Protein AF-X1TUD0-F1 (afdb_monomer_lite)

Sequence (156 aa):
AVAASGDYLMDESNSPAEFPDFPCGAVVPARHTIEILGLLGVPIHNTLNAYSTFVKLIKDREILFDEDRIGIPFRAAFRAVGSEEYRTEFSLIGSGVECYTTMSNAVKSDPLMFDPPLRFVSGEELLVNVTFAIVAPKTIAADTIDLAAIMHVKVE

Foldseek 3Di:
DDFAFDKDWQQDAPDPPVDDSPQNVDFAAAQKKKWQFFKADFWKAAAPFKTWFAKFKAWPNDTPPDPPRPHFGHTADHHNDDGMARHDPDGPAAHCDDDPDPPPRHDPDHTGGDVVTDMHHHGTYIIIIIGMHGRDGDDDDPVSGDMDTDMDMDGD

Secondary structure (DSSP, 8-state):
-B-SSEEEE-----S-TTS--TTSS-PPPTTEEEEEEEEEE--EEETTTEEEEEEEEEETTEETT-TTS--EEEEEPP-SS-SEEE-EEEESS-------SS---S-----EEEEEEEEEETT---EEEEEEEESSS--B-GGG--EEEEEEEEE-

Organism: NCBI:txid412755

Radius of gyration: 15.86 Å; chains: 1; bounding box: 41×36×44 Å

Structure (mmCIF, N/CA/C/O backbone):
data_AF-X1TUD0-F1
#
_entry.id   AF-X1TUD0-F1
#
loop_
_atom_site.group_PDB
_atom_site.id
_atom_site.type_symbol
_atom_site.label_atom_id
_atom_site.label_alt_id
_atom_site.label_comp_id
_atom_site.label_asym_id
_atom_site.label_entity_id
_atom_site.label_seq_id
_atom_site.pdbx_PDB_ins_code
_atom_site.Cartn_x
_atom_site.Cartn_y
_atom_site.Cartn_z
_atom_site.occupancy
_atom_site.B_iso_or_equiv
_atom_site.auth_seq_id
_atom_site.auth_comp_id
_atom_site.auth_asym_id
_atom_site.auth_atom_id
_atom_site.pdbx_PDB_model_num
ATOM 1 N N . ALA A 1 1 ? -5.802 -5.769 -13.297 1.00 84.56 1 ALA A N 1
ATOM 2 C CA . ALA A 1 1 ? -4.492 -5.945 -13.959 1.00 84.56 1 ALA A CA 1
ATOM 3 C C . ALA A 1 1 ? -3.943 -4.565 -14.285 1.00 84.56 1 ALA A C 1
ATOM 5 O O . ALA A 1 1 ? -4.708 -3.712 -14.725 1.00 84.56 1 ALA A O 1
ATOM 6 N N . VAL A 1 2 ? -2.655 -4.337 -14.057 1.00 89.81 2 VAL A N 1
ATOM 7 C CA . VAL A 1 2 ? -1.986 -3.047 -14.262 1.00 89.81 2 VAL A CA 1
ATOM 8 C C . VAL A 1 2 ? -1.400 -3.022 -15.664 1.00 89.81 2 VAL A C 1
ATOM 10 O O . VAL A 1 2 ? -0.468 -3.769 -15.944 1.00 89.81 2 VAL A O 1
ATOM 13 N N . ALA A 1 3 ? -1.937 -2.185 -16.550 1.00 92.50 3 ALA A N 1
ATOM 14 C CA . ALA A 1 3 ? -1.499 -2.090 -17.951 1.00 92.50 3 ALA A CA 1
ATOM 15 C C . ALA A 1 3 ? -1.052 -0.676 -18.368 1.00 92.50 3 ALA A C 1
ATOM 17 O O . ALA A 1 3 ? -0.573 -0.480 -19.483 1.00 92.50 3 ALA A O 1
ATOM 18 N N . ALA A 1 4 ? -1.197 0.306 -17.478 1.00 94.94 4 ALA A N 1
ATOM 19 C CA . ALA A 1 4 ? -0.760 1.685 -17.671 1.00 94.94 4 ALA A CA 1
ATOM 20 C C . ALA A 1 4 ? -0.172 2.246 -16.370 1.00 94.94 4 ALA A C 1
ATOM 22 O O . ALA A 1 4 ? -0.483 1.754 -15.285 1.00 94.94 4 ALA A O 1
ATOM 23 N N . SER A 1 5 ? 0.679 3.267 -16.469 1.00 96.19 5 SER A N 1
ATOM 24 C CA . SER A 1 5 ? 1.165 3.984 -15.285 1.00 96.19 5 SER A CA 1
ATOM 25 C C . SER A 1 5 ? 0.000 4.642 -14.551 1.00 96.19 5 SER A C 1
ATOM 27 O O . SER A 1 5 ? -0.918 5.151 -15.195 1.00 96.19 5 SER A O 1
ATOM 29 N N . GLY A 1 6 ? 0.060 4.680 -13.225 1.00 95.56 6 GLY A N 1
ATOM 30 C CA . GLY A 1 6 ? -0.964 5.322 -12.410 1.00 95.56 6 GLY A CA 1
ATOM 31 C C . GLY A 1 6 ? -1.146 4.669 -11.050 1.00 95.56 6 GLY A C 1
ATOM 32 O O . GLY A 1 6 ? -0.395 3.768 -10.675 1.00 95.56 6 GLY A O 1
ATOM 33 N N . ASP A 1 7 ? -2.158 5.151 -10.341 1.00 95.25 7 ASP A N 1
ATOM 34 C CA . ASP A 1 7 ? -2.559 4.658 -9.029 1.00 95.25 7 ASP A CA 1
ATOM 35 C C . ASP A 1 7 ? -3.625 3.576 -9.200 1.00 95.25 7 ASP A C 1
ATOM 37 O O . ASP A 1 7 ? -4.593 3.764 -9.940 1.00 95.25 7 ASP A O 1
ATOM 41 N N . TYR A 1 8 ? -3.438 2.450 -8.521 1.00 95.19 8 TYR A N 1
ATOM 42 C CA . TYR A 1 8 ? -4.372 1.332 -8.526 1.00 95.19 8 TYR A CA 1
ATOM 43 C C . TYR A 1 8 ? -4.842 1.081 -7.103 1.00 95.19 8 TYR A C 1
ATOM 45 O O . TYR A 1 8 ? -4.022 0.866 -6.209 1.00 95.19 8 TYR A O 1
ATOM 53 N N . LEU A 1 9 ? -6.157 1.143 -6.909 1.00 95.06 9 LEU A N 1
ATOM 54 C CA . LEU A 1 9 ? -6.795 0.926 -5.620 1.00 95.06 9 LEU A CA 1
ATOM 55 C C . LEU A 1 9 ? -6.671 -0.545 -5.214 1.00 95.06 9 LEU A C 1
ATOM 57 O O . LEU A 1 9 ? -6.889 -1.436 -6.030 1.00 95.06 9 LEU A O 1
ATOM 61 N N . MET A 1 10 ? -6.339 -0.771 -3.948 1.00 94.06 10 MET A N 1
ATOM 62 C CA . MET A 1 10 ? -6.445 -2.066 -3.291 1.00 94.06 10 MET A CA 1
ATOM 63 C C . MET A 1 10 ? -7.873 -2.178 -2.750 1.00 94.06 10 MET A C 1
ATOM 65 O O . MET A 1 10 ? -8.159 -1.667 -1.671 1.00 94.06 10 MET A O 1
ATOM 69 N N . ASP A 1 11 ? -8.788 -2.748 -3.531 1.00 93.94 11 ASP A N 1
ATOM 70 C CA . ASP A 1 11 ? -10.224 -2.845 -3.221 1.00 93.94 11 ASP A CA 1
ATOM 71 C C . ASP A 1 11 ? -10.718 -4.278 -2.989 1.00 93.94 11 ASP A C 1
ATOM 73 O O . ASP A 1 11 ? -11.896 -4.491 -2.711 1.00 93.94 11 ASP A O 1
ATOM 77 N N . GLU A 1 12 ? -9.818 -5.257 -3.046 1.00 92.81 12 GLU A N 1
ATOM 78 C CA . GLU A 1 12 ? -10.111 -6.657 -2.758 1.00 92.81 12 GLU A CA 1
ATOM 79 C C . GLU A 1 12 ? -9.429 -7.087 -1.453 1.00 92.81 12 GLU A C 1
ATOM 81 O O . GLU A 1 12 ? -8.234 -6.863 -1.236 1.00 92.81 12 GLU A O 1
ATOM 86 N N . SER A 1 13 ? -10.212 -7.679 -0.552 1.00 93.25 13 SER A N 1
ATOM 87 C CA . SER A 1 13 ? -9.736 -8.225 0.718 1.00 93.25 13 SER A CA 1
ATOM 88 C C . SER A 1 13 ? -9.477 -9.721 0.571 1.00 93.25 13 SER A C 1
ATOM 90 O O . SER A 1 13 ? -10.375 -10.488 0.231 1.00 93.25 13 SER A O 1
ATOM 92 N N . ASN A 1 14 ? -8.254 -10.143 0.896 1.00 92.25 14 ASN A N 1
ATOM 93 C CA . ASN A 1 14 ? -7.890 -11.557 1.044 1.00 92.25 14 ASN A CA 1
ATOM 94 C C . ASN A 1 14 ? -8.093 -12.065 2.483 1.00 92.25 14 ASN A C 1
ATOM 96 O O . ASN A 1 14 ? -7.677 -13.177 2.821 1.00 92.25 14 ASN A O 1
ATOM 100 N N . SER A 1 15 ? -8.680 -11.245 3.359 1.00 90.88 15 SER A N 1
ATOM 101 C CA . SER A 1 15 ? -8.900 -11.619 4.752 1.00 90.88 15 SER A CA 1
ATOM 102 C C . SER A 1 15 ? -10.019 -12.660 4.867 1.00 90.88 15 SER A C 1
ATOM 104 O O . SER A 1 15 ? -10.967 -12.644 4.081 1.00 90.88 15 SER A O 1
ATOM 106 N N . PRO A 1 16 ? -9.960 -13.565 5.861 1.00 92.25 16 PRO A N 1
ATOM 107 C CA . PRO A 1 16 ? -11.105 -14.399 6.208 1.00 92.25 16 PRO A CA 1
ATOM 108 C C . PRO A 1 16 ? -12.341 -13.552 6.536 1.00 92.25 16 PRO A C 1
ATOM 110 O O . PRO A 1 16 ? -12.211 -12.446 7.060 1.00 92.25 16 PRO A O 1
ATOM 113 N N . ALA A 1 17 ? -13.534 -14.099 6.291 1.00 89.94 17 ALA A N 1
ATOM 114 C CA . ALA A 1 17 ? -14.804 -13.384 6.446 1.00 89.94 17 ALA A CA 1
ATOM 115 C C . ALA A 1 17 ? -15.094 -12.915 7.887 1.00 89.94 17 ALA A C 1
ATOM 117 O O . ALA A 1 17 ? -15.992 -12.105 8.108 1.00 89.94 17 ALA A O 1
ATOM 118 N N . GLU A 1 18 ? -14.370 -13.437 8.881 1.00 88.00 18 GLU A N 1
ATOM 119 C CA . GLU A 1 18 ? -14.453 -12.986 10.269 1.00 88.00 18 GLU A CA 1
ATOM 120 C C . GLU A 1 18 ? -13.779 -11.624 10.513 1.00 88.00 18 GLU A C 1
ATOM 122 O O . GLU A 1 18 ? -14.025 -11.004 11.549 1.00 88.00 18 GLU A O 1
ATOM 127 N N . PHE A 1 19 ? -12.935 -11.154 9.590 1.00 90.31 19 PHE A N 1
ATOM 128 C CA . PHE A 1 19 ? -12.272 -9.854 9.666 1.00 90.31 19 PHE A CA 1
ATOM 129 C C . PHE A 1 19 ? -12.982 -8.826 8.778 1.00 90.31 19 PHE A C 1
ATOM 131 O O . PHE A 1 19 ? -13.550 -9.186 7.749 1.00 90.31 19 PHE A O 1
ATOM 138 N N . PRO A 1 20 ? -12.969 -7.536 9.154 1.00 92.25 20 PRO A N 1
ATOM 139 C CA . PRO A 1 20 ? -13.521 -6.497 8.299 1.00 92.25 20 PRO A CA 1
ATOM 140 C C . PRO A 1 20 ? -12.696 -6.360 7.015 1.00 92.25 20 PRO A C 1
ATOM 142 O O . PRO A 1 20 ? -11.469 -6.378 7.069 1.00 92.25 20 PRO A O 1
ATOM 145 N N . ASP A 1 21 ? -13.368 -6.112 5.890 1.00 94.31 21 ASP A N 1
ATOM 146 C CA . ASP A 1 21 ? -12.704 -5.848 4.603 1.00 94.31 21 ASP A CA 1
ATOM 147 C C . ASP A 1 21 ? -11.970 -4.501 4.564 1.00 94.31 21 ASP A C 1
ATOM 149 O O . ASP A 1 21 ? -11.206 -4.240 3.644 1.00 94.31 21 ASP A O 1
ATOM 153 N N . PHE A 1 22 ? -12.170 -3.627 5.555 1.00 95.50 22 PHE A N 1
ATOM 154 C CA . PHE A 1 22 ? -11.420 -2.377 5.683 1.00 95.50 22 PHE A CA 1
ATOM 155 C C . PHE A 1 22 ? -9.899 -2.650 5.754 1.00 95.50 22 PHE A C 1
ATOM 157 O O . PHE A 1 22 ? -9.491 -3.506 6.541 1.00 95.50 22 PHE A O 1
ATOM 164 N N . PRO A 1 23 ? -9.036 -1.903 5.029 1.00 94.75 23 PRO A N 1
ATOM 165 C CA . PRO A 1 23 ? -9.326 -0.730 4.191 1.00 94.75 23 PRO A CA 1
ATOM 166 C C . PRO A 1 23 ? -9.519 -1.041 2.687 1.00 94.75 23 PRO A C 1
ATOM 168 O O . PRO A 1 23 ? -9.397 -0.143 1.857 1.00 94.75 23 PRO A O 1
ATOM 171 N N . CYS A 1 24 ? -9.788 -2.290 2.301 1.00 92.50 24 CYS A N 1
ATOM 172 C CA . CYS A 1 24 ? -9.905 -2.713 0.904 1.00 92.50 24 CYS A CA 1
ATOM 173 C C . CYS A 1 24 ? -11.238 -2.277 0.273 1.00 92.50 24 CYS A C 1
ATOM 175 O O . CYS A 1 24 ? -12.163 -3.070 0.130 1.00 92.50 24 CYS A O 1
ATOM 177 N N . GLY A 1 25 ? -11.371 -0.989 -0.061 1.00 81.06 25 GLY A N 1
ATOM 178 C CA . GLY A 1 25 ? -12.575 -0.435 -0.706 1.00 81.06 25 GLY A CA 1
ATOM 179 C C . GLY A 1 25 ? -13.828 -0.411 0.182 1.00 81.06 25 GLY A C 1
ATOM 180 O O . GLY A 1 25 ? -14.924 -0.116 -0.295 1.00 81.06 25 GLY A O 1
ATOM 181 N N . ALA A 1 26 ? -13.672 -0.713 1.473 1.00 92.12 26 ALA A N 1
ATOM 182 C CA . ALA A 1 26 ? -14.733 -0.739 2.469 1.00 92.12 26 ALA A CA 1
ATOM 183 C C . ALA A 1 26 ? -14.511 0.326 3.551 1.00 92.12 26 ALA A C 1
ATOM 185 O O . ALA A 1 26 ? -13.382 0.702 3.869 1.00 92.12 26 ALA A O 1
ATOM 186 N N . VAL A 1 27 ? -15.608 0.769 4.163 1.00 96.50 27 VAL A N 1
ATOM 187 C CA . VAL A 1 27 ? -15.587 1.647 5.342 1.00 96.50 27 VAL A CA 1
ATOM 188 C C . VAL A 1 27 ? -15.468 0.832 6.629 1.00 96.50 27 VAL A C 1
ATOM 190 O O . VAL A 1 27 ? -15.809 -0.352 6.663 1.00 96.50 27 VAL A O 1
ATOM 193 N N . VAL A 1 28 ? -15.048 1.471 7.722 1.00 96.75 28 VAL A N 1
ATOM 194 C CA . VAL A 1 28 ? -15.072 0.843 9.050 1.00 96.75 28 VAL A CA 1
ATOM 195 C C . VAL A 1 28 ? -16.513 0.435 9.403 1.00 96.75 28 VAL A C 1
ATOM 197 O O . VAL A 1 28 ? -17.402 1.297 9.394 1.00 96.75 28 VAL A O 1
ATOM 200 N N . PRO A 1 29 ? -16.776 -0.841 9.753 1.00 95.50 29 PRO A N 1
ATOM 201 C CA . PRO A 1 29 ? -18.126 -1.296 10.071 1.00 95.50 29 PRO A CA 1
ATOM 202 C C . PRO A 1 29 ? -18.735 -0.584 11.285 1.00 95.50 29 PRO A C 1
ATOM 204 O O . PRO A 1 29 ? -18.040 -0.030 12.140 1.00 95.50 29 PRO A O 1
ATOM 207 N N . ALA A 1 30 ? -20.063 -0.637 11.400 1.00 95.62 30 ALA A N 1
ATOM 208 C CA . ALA A 1 30 ? -20.763 -0.088 12.558 1.00 95.62 30 ALA A CA 1
ATOM 209 C C . ALA A 1 30 ? -20.281 -0.739 13.864 1.00 95.62 30 ALA A C 1
ATOM 211 O O . ALA A 1 30 ? -20.051 -1.948 13.906 1.00 95.62 30 ALA A O 1
ATOM 212 N N . ARG A 1 31 ? -20.174 0.058 14.935 1.00 94.75 31 ARG A N 1
ATOM 213 C CA . ARG A 1 31 ? -19.698 -0.376 16.263 1.00 94.75 31 ARG A CA 1
ATOM 214 C C . ARG A 1 31 ? -18.259 -0.909 16.271 1.00 94.75 31 ARG A C 1
ATOM 216 O O . ARG A 1 31 ? -17.873 -1.620 17.192 1.00 94.75 31 ARG A O 1
ATOM 223 N N . HIS A 1 32 ? -17.474 -0.580 15.247 1.00 96.06 32 HIS A N 1
ATOM 224 C CA . HIS A 1 32 ? -16.052 -0.890 15.208 1.00 96.06 32 HIS A CA 1
ATOM 225 C C . HIS A 1 32 ? -15.222 0.387 15.331 1.00 96.06 32 HIS A C 1
ATOM 227 O O . HIS A 1 32 ? -15.560 1.429 14.762 1.00 96.06 32 HIS A O 1
ATOM 233 N N . THR A 1 33 ? -14.110 0.262 16.051 1.00 97.31 33 THR A N 1
ATOM 234 C CA . THR A 1 33 ? -12.952 1.152 15.956 1.00 97.31 33 THR A CA 1
ATOM 235 C C . THR A 1 33 ? -11.787 0.314 15.442 1.00 97.31 33 THR A C 1
ATOM 237 O O . THR A 1 33 ? -11.495 -0.742 16.008 1.00 97.31 33 THR A O 1
ATOM 240 N N . ILE A 1 34 ? -11.116 0.777 14.389 1.00 97.44 34 ILE A N 1
ATOM 241 C CA . ILE A 1 34 ? -9.957 0.095 13.804 1.00 97.44 34 ILE A CA 1
ATOM 242 C C . ILE A 1 34 ? -8.737 1.001 13.935 1.00 97.44 34 ILE A C 1
ATOM 244 O O . ILE A 1 34 ? -8.765 2.170 13.558 1.00 97.44 34 ILE A O 1
ATOM 248 N N . GLU A 1 35 ? -7.659 0.458 14.486 1.00 97.88 35 GLU A N 1
ATOM 249 C CA . GLU A 1 35 ? -6.344 1.090 14.526 1.00 97.88 35 GLU A CA 1
ATOM 250 C C . GLU A 1 35 ? -5.442 0.370 13.519 1.00 97.88 35 GLU A C 1
ATOM 252 O O . GLU A 1 35 ? -5.154 -0.816 13.688 1.00 97.88 35 GLU A O 1
ATOM 257 N N . ILE A 1 36 ? -4.989 1.068 12.475 1.00 97.12 36 ILE A N 1
ATOM 258 C CA . ILE A 1 36 ? -3.919 0.565 11.609 1.00 97.12 36 ILE A CA 1
ATOM 259 C C . ILE A 1 36 ? -2.596 0.862 12.307 1.00 97.12 36 ILE A C 1
ATOM 261 O O . ILE A 1 36 ? -2.182 2.016 12.445 1.00 97.12 36 ILE A O 1
ATOM 265 N N . LEU A 1 37 ? -1.949 -0.207 12.756 1.00 97.56 37 LEU A N 1
ATOM 266 C CA . LEU A 1 37 ? -0.666 -0.184 13.446 1.00 97.56 37 LEU A CA 1
ATOM 267 C C . LEU A 1 37 ? 0.497 -0.048 12.465 1.00 97.56 37 LEU A C 1
ATOM 269 O O . LEU A 1 37 ? 1.534 0.495 12.821 1.00 97.56 37 LEU A O 1
ATOM 273 N N . GLY A 1 38 ? 0.344 -0.551 11.242 1.00 95.69 38 GLY A N 1
ATOM 274 C CA . GLY A 1 38 ? 1.404 -0.516 10.249 1.00 95.69 38 GLY A CA 1
ATOM 275 C C . GLY A 1 38 ? 1.021 -1.148 8.922 1.00 95.69 38 GLY A C 1
ATOM 276 O O . GLY A 1 38 ? -0.080 -1.677 8.766 1.00 95.69 38 GLY A O 1
ATOM 277 N N . LEU A 1 39 ? 1.950 -1.098 7.974 1.00 95.44 39 LEU A N 1
ATOM 278 C CA . LEU A 1 39 ? 1.833 -1.702 6.651 1.00 95.44 39 LEU A CA 1
ATOM 279 C C . LEU A 1 39 ? 2.953 -2.709 6.417 1.00 95.44 39 LEU A C 1
ATOM 281 O O . LEU A 1 39 ? 4.090 -2.498 6.844 1.00 95.44 39 LEU A O 1
ATOM 285 N N . LEU A 1 40 ? 2.634 -3.759 5.668 1.00 92.88 40 LEU A N 1
ATOM 286 C CA . LEU A 1 40 ? 3.585 -4.756 5.194 1.00 92.88 40 LEU A CA 1
ATOM 287 C C . LEU A 1 40 ? 3.354 -5.060 3.715 1.00 92.88 40 LEU A C 1
ATOM 289 O O . LEU A 1 40 ? 2.219 -5.077 3.240 1.00 92.88 40 LEU A O 1
ATOM 293 N N . GLY A 1 41 ? 4.431 -5.324 2.984 1.00 91.31 41 GLY A N 1
ATOM 294 C CA . GLY A 1 41 ? 4.342 -5.672 1.571 1.00 91.31 41 GLY A CA 1
ATOM 295 C C . GLY A 1 41 ? 5.699 -5.771 0.894 1.00 91.31 41 GLY A C 1
ATOM 296 O O . GLY A 1 41 ? 6.728 -5.394 1.459 1.00 91.31 41 GLY A O 1
ATOM 297 N N . VAL A 1 42 ? 5.693 -6.277 -0.339 1.00 90.38 42 VAL A N 1
ATOM 298 C CA . VAL A 1 42 ? 6.879 -6.302 -1.199 1.00 90.38 42 VAL A CA 1
ATOM 299 C C . VAL A 1 42 ? 6.544 -5.665 -2.547 1.00 90.38 42 VAL A C 1
ATOM 301 O O . VAL A 1 42 ? 5.602 -6.101 -3.203 1.00 90.38 42 VAL A O 1
ATOM 304 N N . PRO A 1 43 ? 7.316 -4.662 -2.989 1.00 91.75 43 PRO A N 1
ATOM 305 C CA . PRO A 1 43 ? 7.258 -4.144 -4.345 1.00 91.75 43 PRO A CA 1
ATOM 306 C C . PRO A 1 43 ? 7.346 -5.240 -5.408 1.00 91.75 43 PRO A C 1
ATOM 308 O O . PRO A 1 43 ? 8.144 -6.175 -5.295 1.00 91.75 43 PRO A O 1
ATOM 311 N N . ILE A 1 44 ? 6.573 -5.083 -6.478 1.00 91.56 44 ILE A N 1
ATOM 312 C CA . ILE A 1 44 ? 6.496 -6.037 -7.586 1.00 91.56 44 ILE A CA 1
ATOM 313 C C . ILE A 1 44 ? 6.869 -5.371 -8.906 1.00 91.56 44 ILE A C 1
ATOM 315 O O . ILE A 1 44 ? 6.571 -4.197 -9.151 1.00 91.56 44 ILE A O 1
ATOM 319 N N . HIS A 1 45 ? 7.516 -6.136 -9.778 1.00 92.06 45 HIS A N 1
ATOM 320 C CA . HIS A 1 45 ? 7.791 -5.729 -11.147 1.00 92.06 45 HIS A CA 1
ATOM 321 C C . HIS A 1 45 ? 7.486 -6.847 -12.141 1.00 92.06 45 HIS A C 1
ATOM 323 O O . HIS A 1 45 ? 7.510 -8.023 -11.798 1.00 92.06 45 HIS A O 1
ATOM 329 N N . ASN A 1 46 ? 7.275 -6.473 -13.400 1.00 91.94 46 ASN A N 1
ATOM 330 C CA . ASN A 1 46 ? 7.326 -7.353 -14.559 1.00 91.94 46 ASN A CA 1
ATOM 331 C C . ASN A 1 46 ? 8.370 -6.787 -15.528 1.00 91.94 46 ASN A C 1
ATOM 333 O O . ASN A 1 46 ? 8.114 -5.844 -16.286 1.00 91.94 46 ASN A O 1
ATOM 337 N N . THR A 1 47 ? 9.571 -7.371 -15.507 1.00 88.62 47 THR A N 1
ATOM 338 C CA . THR A 1 47 ? 10.754 -6.915 -16.267 1.00 88.62 47 THR A CA 1
ATOM 339 C C . THR A 1 47 ? 11.176 -5.466 -15.941 1.00 88.62 47 THR A C 1
ATOM 341 O O . THR A 1 47 ? 10.950 -5.000 -14.827 1.00 88.62 47 THR A O 1
ATOM 344 N N . LEU A 1 48 ? 11.830 -4.759 -16.875 1.00 87.38 48 LEU A N 1
ATOM 345 C CA . LEU A 1 48 ? 12.159 -3.323 -16.788 1.00 87.38 48 LEU A CA 1
ATOM 346 C C . LEU A 1 48 ? 10.961 -2.413 -17.111 1.00 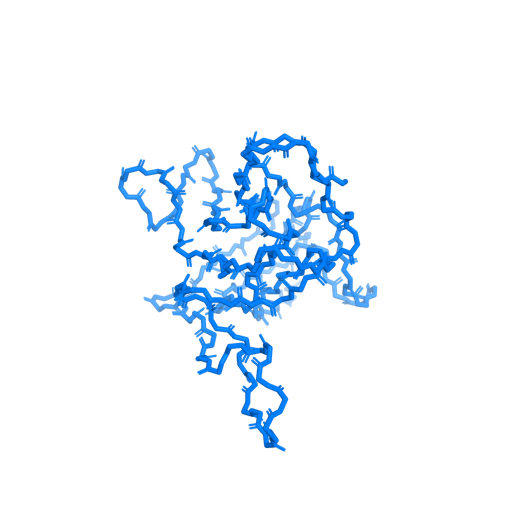87.38 48 LEU A C 1
ATOM 348 O O . LEU A 1 48 ? 11.060 -1.194 -17.004 1.00 87.38 48 LEU A O 1
ATOM 352 N N . ASN A 1 49 ? 9.855 -2.997 -17.569 1.00 91.19 49 ASN A N 1
ATOM 353 C CA . ASN A 1 49 ? 8.810 -2.259 -18.267 1.00 91.19 49 ASN A CA 1
ATOM 354 C C . ASN A 1 49 ? 7.588 -1.953 -17.408 1.00 91.19 49 ASN A C 1
ATOM 356 O O . ASN A 1 49 ? 6.819 -1.089 -17.806 1.00 91.19 49 ASN A O 1
ATOM 360 N N . ALA A 1 50 ? 7.389 -2.646 -16.286 1.00 93.12 50 ALA A N 1
ATOM 361 C CA . ALA A 1 50 ? 6.267 -2.422 -15.383 1.00 93.12 50 ALA A CA 1
ATOM 362 C C . ALA A 1 50 ? 6.697 -2.664 -13.937 1.00 93.12 50 ALA A C 1
ATOM 364 O O . ALA A 1 50 ? 7.276 -3.711 -13.656 1.00 93.12 50 ALA A O 1
ATOM 365 N N . TYR A 1 51 ? 6.452 -1.718 -13.034 1.00 93.56 51 TYR A N 1
ATOM 366 C CA . TYR A 1 51 ? 6.928 -1.821 -11.652 1.00 93.56 51 TYR A CA 1
ATOM 367 C C . TYR A 1 51 ? 6.191 -0.891 -10.692 1.00 93.56 51 TYR A C 1
ATOM 369 O O . TYR A 1 51 ? 5.773 0.201 -11.086 1.00 93.56 51 TYR A O 1
ATOM 377 N N . SER A 1 52 ? 6.063 -1.310 -9.432 1.00 94.69 52 SER A N 1
ATOM 378 C CA . SER A 1 52 ? 5.535 -0.463 -8.361 1.00 94.69 52 SER A CA 1
ATOM 379 C C . SER A 1 52 ? 6.543 0.616 -7.955 1.00 94.69 52 SER A C 1
ATOM 381 O O . SER A 1 52 ? 7.760 0.438 -8.088 1.00 94.69 52 SER A O 1
ATOM 383 N N . THR A 1 53 ? 6.041 1.746 -7.460 1.00 95.44 53 THR A N 1
ATOM 384 C CA . THR A 1 53 ? 6.857 2.903 -7.062 1.00 95.44 53 THR A CA 1
ATOM 385 C C . THR A 1 53 ? 6.513 3.433 -5.673 1.00 95.44 53 THR A C 1
ATOM 387 O O . THR A 1 53 ? 7.429 3.638 -4.876 1.00 95.44 53 THR A O 1
ATOM 390 N N . PHE A 1 54 ? 5.228 3.623 -5.364 1.00 96.31 54 PHE A N 1
ATOM 391 C CA . PHE A 1 54 ? 4.757 4.218 -4.107 1.00 96.31 54 PHE A CA 1
ATOM 392 C C . PHE A 1 54 ? 3.470 3.558 -3.611 1.00 96.31 54 PHE A C 1
ATOM 394 O O . PHE A 1 54 ? 2.678 3.063 -4.412 1.00 96.31 54 PHE A O 1
ATOM 401 N N . VAL A 1 55 ? 3.236 3.609 -2.301 1.00 96.56 55 VAL A N 1
ATOM 402 C CA . VAL A 1 55 ? 1.931 3.350 -1.678 1.00 96.56 55 VAL A CA 1
ATOM 403 C C . VAL A 1 55 ? 1.330 4.677 -1.228 1.00 96.56 55 VAL A C 1
ATOM 405 O O . VAL A 1 55 ? 1.954 5.424 -0.479 1.00 96.56 55 VAL A O 1
ATOM 408 N N . LYS A 1 56 ? 0.105 4.972 -1.654 1.00 96.19 56 LYS A N 1
ATOM 409 C CA . LYS A 1 56 ? -0.639 6.169 -1.254 1.00 96.19 56 LYS A CA 1
ATOM 410 C C . LYS A 1 56 ? -1.763 5.782 -0.310 1.00 96.19 56 LYS A C 1
ATOM 412 O O . LYS A 1 56 ? -2.620 4.974 -0.660 1.00 96.19 56 LYS A O 1
ATOM 417 N N . LEU A 1 57 ? -1.765 6.405 0.861 1.00 96.44 57 LEU A N 1
ATOM 418 C CA . LEU A 1 57 ? -2.849 6.323 1.831 1.00 96.44 57 LEU A CA 1
ATOM 419 C C . LEU A 1 57 ? -3.664 7.603 1.726 1.00 96.44 57 LEU A C 1
ATOM 421 O O . LEU A 1 57 ? -3.118 8.683 1.943 1.00 96.44 57 LEU A O 1
ATOM 425 N N . ILE A 1 58 ? -4.939 7.494 1.364 1.00 96.00 58 ILE A N 1
ATOM 426 C CA . ILE A 1 58 ? -5.811 8.650 1.163 1.00 96.00 58 ILE A CA 1
ATOM 427 C C . ILE A 1 58 ? -6.956 8.583 2.163 1.00 96.00 58 ILE A C 1
ATOM 429 O O . ILE A 1 58 ? -7.793 7.684 2.090 1.00 96.00 58 ILE A O 1
ATOM 433 N N . LYS A 1 59 ? -7.004 9.552 3.075 1.00 93.50 59 LYS A N 1
ATOM 434 C CA . LYS A 1 59 ? -8.098 9.742 4.035 1.00 93.50 59 LYS A CA 1
ATOM 435 C C . LYS A 1 59 ? -8.717 11.107 3.779 1.00 93.50 59 LYS A C 1
ATOM 437 O O . LYS A 1 59 ? -7.990 12.078 3.618 1.00 93.50 59 LYS A O 1
ATOM 442 N N . ASP A 1 60 ? -10.042 11.191 3.688 1.00 90.50 60 ASP A N 1
ATOM 443 C CA . ASP A 1 60 ? -10.759 12.467 3.521 1.00 90.50 60 ASP A CA 1
ATOM 444 C C . ASP A 1 60 ? -10.267 13.332 2.333 1.00 90.50 60 ASP A C 1
ATOM 446 O O . ASP A 1 60 ? -10.334 14.559 2.365 1.00 90.50 60 ASP A O 1
ATOM 450 N N . ARG A 1 61 ? -9.826 12.685 1.238 1.00 89.31 61 ARG A N 1
ATOM 451 C CA . ARG A 1 61 ? -9.205 13.298 0.035 1.00 89.31 61 ARG A CA 1
ATOM 452 C C . ARG A 1 61 ? -7.808 13.900 0.250 1.00 89.31 61 ARG A C 1
ATOM 454 O O . ARG A 1 61 ? -7.298 14.579 -0.644 1.00 89.31 61 ARG A O 1
ATOM 461 N N . GLU A 1 62 ? -7.171 13.617 1.377 1.00 90.75 62 GLU A N 1
ATOM 462 C CA . GLU A 1 62 ? -5.793 14.001 1.671 1.00 90.75 62 GLU A CA 1
ATOM 463 C C . GLU A 1 62 ? -4.868 12.788 1.589 1.00 90.75 62 GLU A C 1
ATOM 465 O O . GLU A 1 62 ? -5.185 11.714 2.098 1.00 90.75 62 GLU A O 1
ATOM 470 N N . ILE A 1 63 ? -3.717 12.961 0.934 1.00 93.00 63 ILE A N 1
ATOM 471 C CA . ILE A 1 63 ? -2.658 11.949 0.916 1.00 93.00 63 ILE A CA 1
ATOM 472 C C . ILE A 1 63 ? -1.879 12.078 2.221 1.00 93.00 63 ILE A C 1
ATOM 474 O O . ILE A 1 63 ? -1.341 13.140 2.528 1.00 93.00 63 ILE A O 1
ATOM 478 N N . LEU A 1 64 ? -1.849 10.997 2.992 1.00 91.75 64 LEU A N 1
ATOM 479 C CA . LEU A 1 64 ? -1.148 10.938 4.266 1.00 91.75 64 LEU A CA 1
ATOM 480 C C . LEU A 1 64 ? 0.350 10.680 4.051 1.00 91.75 64 LEU A C 1
ATOM 482 O O . LEU A 1 64 ? 0.741 9.992 3.108 1.00 91.75 64 LEU A O 1
ATOM 486 N N . PHE A 1 65 ? 1.168 11.178 4.984 1.00 81.75 65 PHE A N 1
ATOM 487 C CA . PHE A 1 65 ? 2.618 10.933 5.078 1.00 81.75 65 PHE A CA 1
ATOM 488 C C . PHE A 1 65 ? 3.467 11.404 3.893 1.00 81.75 65 PHE A C 1
ATOM 490 O O . PHE A 1 65 ? 4.596 10.943 3.734 1.00 81.75 65 PHE A O 1
ATOM 497 N N . ASP A 1 66 ? 2.960 12.341 3.092 1.00 84.00 66 ASP A N 1
ATOM 498 C CA . ASP A 1 66 ? 3.749 12.986 2.051 1.00 84.00 66 ASP A CA 1
ATOM 499 C C . ASP A 1 66 ? 3.262 14.414 1.763 1.00 84.00 66 ASP A C 1
ATOM 501 O O . ASP A 1 66 ? 2.142 14.617 1.286 1.00 84.00 66 ASP A O 1
ATOM 505 N N . GLU A 1 67 ? 4.123 15.399 2.025 1.00 79.00 67 GLU A N 1
ATOM 506 C CA . GLU A 1 67 ? 3.868 16.817 1.741 1.00 79.00 67 GLU A CA 1
ATOM 507 C C . GLU A 1 67 ? 3.738 17.087 0.233 1.00 79.00 67 GLU A C 1
ATOM 509 O O . GLU A 1 67 ? 2.907 17.899 -0.185 1.00 79.00 67 GLU A O 1
ATOM 514 N N . ASP A 1 68 ? 4.491 16.347 -0.584 1.00 88.56 68 ASP A N 1
ATOM 515 C CA . ASP A 1 68 ? 4.494 16.443 -2.043 1.00 88.56 68 ASP A CA 1
ATOM 516 C C . ASP A 1 68 ? 3.423 15.549 -2.691 1.00 88.56 68 ASP A C 1
ATOM 518 O O . ASP A 1 68 ? 3.246 15.571 -3.913 1.00 88.56 68 ASP A O 1
ATOM 522 N N . ARG A 1 69 ? 2.658 14.792 -1.887 1.00 86.81 69 ARG A N 1
ATOM 523 C CA . ARG A 1 69 ? 1.546 13.930 -2.332 1.00 86.81 69 ARG A CA 1
ATOM 524 C C . ARG A 1 69 ? 1.960 12.802 -3.295 1.00 86.81 69 ARG A C 1
ATOM 526 O O . ARG A 1 69 ? 1.165 12.359 -4.129 1.00 86.81 69 ARG A O 1
ATOM 533 N N . ILE A 1 70 ? 3.190 12.317 -3.191 1.00 88.56 70 ILE A N 1
ATOM 534 C CA . ILE A 1 70 ? 3.752 11.224 -3.994 1.00 88.56 70 ILE A CA 1
ATOM 535 C C . ILE A 1 70 ? 3.445 9.855 -3.350 1.00 88.56 70 ILE A C 1
ATOM 537 O O . ILE A 1 70 ? 3.127 8.904 -4.065 1.00 88.56 70 ILE A O 1
ATOM 541 N N . GLY A 1 71 ? 3.435 9.771 -2.019 1.00 93.06 71 GLY A N 1
ATOM 542 C CA . GLY A 1 71 ? 3.161 8.589 -1.204 1.00 93.06 71 GLY A CA 1
ATOM 543 C C . GLY A 1 71 ? 4.406 8.003 -0.526 1.00 93.06 71 GLY A C 1
ATOM 544 O O . GLY A 1 71 ? 5.521 8.508 -0.623 1.00 93.06 71 GLY A O 1
ATOM 545 N N . ILE A 1 72 ? 4.214 6.878 0.156 1.00 94.88 72 ILE A N 1
ATOM 546 C CA . ILE A 1 72 ? 5.262 6.138 0.861 1.00 94.88 72 ILE A CA 1
ATOM 547 C C . ILE A 1 72 ? 6.102 5.358 -0.166 1.00 94.88 72 ILE A C 1
ATOM 549 O O . ILE A 1 72 ? 5.532 4.606 -0.961 1.00 94.88 72 ILE A O 1
ATOM 553 N N . PRO A 1 73 ? 7.443 5.474 -0.168 1.00 93.81 73 PRO A N 1
ATOM 554 C CA . PRO A 1 73 ? 8.303 4.740 -1.096 1.00 93.81 73 PRO A CA 1
ATOM 555 C C . PRO A 1 73 ? 8.091 3.217 -1.064 1.00 93.81 73 PRO A C 1
ATOM 557 O O . PRO A 1 73 ? 8.188 2.595 -0.004 1.00 93.81 73 PRO A O 1
ATOM 560 N N . PHE A 1 74 ? 7.853 2.627 -2.242 1.00 93.88 74 PHE A N 1
ATOM 561 C CA . PHE A 1 74 ? 7.531 1.208 -2.448 1.00 93.88 74 PHE A CA 1
ATOM 562 C C . PHE A 1 74 ? 7.996 0.716 -3.837 1.00 93.88 74 PHE A C 1
ATOM 564 O O . PHE A 1 74 ? 7.226 0.208 -4.662 1.00 93.88 74 PHE A O 1
ATOM 571 N N . ARG A 1 75 ? 9.281 0.931 -4.137 1.00 92.56 75 ARG A N 1
ATOM 572 C CA . ARG A 1 75 ? 9.851 0.791 -5.480 1.00 92.56 75 ARG A CA 1
ATOM 573 C C . ARG A 1 75 ? 10.452 -0.585 -5.732 1.00 92.56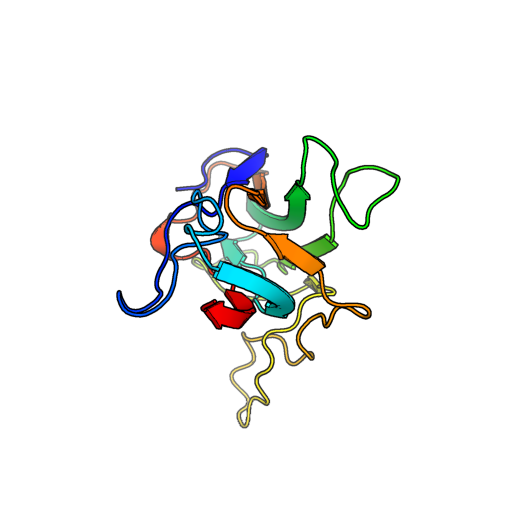 75 ARG A C 1
ATOM 575 O O . ARG A 1 75 ? 11.360 -1.031 -5.020 1.00 92.56 75 ARG A O 1
ATOM 582 N N . ALA A 1 76 ? 9.990 -1.227 -6.800 1.00 91.00 76 ALA A N 1
ATOM 583 C CA . ALA A 1 76 ? 10.499 -2.527 -7.205 1.00 91.00 76 ALA A CA 1
ATOM 584 C C . ALA A 1 76 ? 11.824 -2.423 -7.973 1.00 91.00 76 AL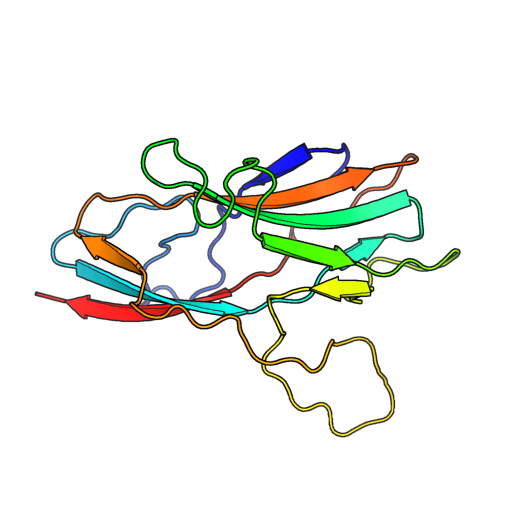A A C 1
ATOM 586 O O . ALA A 1 76 ? 12.040 -1.484 -8.737 1.00 91.00 76 ALA A O 1
ATOM 587 N N . ALA A 1 77 ? 12.707 -3.404 -7.776 1.00 85.06 77 ALA A N 1
ATOM 588 C CA . ALA A 1 77 ? 13.941 -3.537 -8.541 1.00 85.06 77 ALA A CA 1
ATOM 589 C C . ALA A 1 77 ? 13.667 -4.147 -9.906 1.00 85.06 77 ALA A C 1
ATOM 591 O O . ALA A 1 77 ? 12.768 -4.963 -10.070 1.00 85.06 77 ALA A O 1
ATOM 592 N N . PHE A 1 78 ? 14.494 -3.796 -10.885 1.00 80.88 78 PHE A N 1
ATOM 593 C CA . PHE A 1 78 ? 14.285 -4.255 -12.247 1.00 80.88 78 PHE A CA 1
ATOM 594 C C . PHE A 1 78 ? 15.128 -5.469 -12.620 1.00 80.88 78 PHE A C 1
ATOM 596 O O . PHE A 1 78 ? 16.224 -5.707 -12.103 1.00 80.88 78 PHE A O 1
ATOM 603 N N . ARG A 1 79 ? 14.642 -6.195 -13.628 1.00 78.50 79 ARG A N 1
ATOM 604 C CA . ARG A 1 79 ? 15.384 -7.241 -14.332 1.00 78.50 79 ARG A CA 1
ATOM 605 C C . ARG A 1 79 ? 15.066 -7.174 -15.821 1.00 78.50 79 ARG A C 1
ATOM 607 O O . ARG A 1 79 ? 13.907 -7.048 -16.198 1.00 78.50 79 ARG A O 1
ATOM 614 N N . ALA A 1 80 ? 16.087 -7.267 -16.671 1.00 75.69 80 ALA A N 1
ATOM 615 C CA . ALA A 1 80 ? 15.913 -7.118 -18.119 1.00 75.69 80 ALA A CA 1
ATOM 616 C C . ALA A 1 80 ? 15.063 -8.227 -18.762 1.00 75.69 80 ALA A C 1
ATOM 618 O O . ALA A 1 80 ? 14.405 -7.995 -19.771 1.00 75.69 80 ALA A O 1
ATOM 619 N N . VAL A 1 81 ? 15.065 -9.423 -18.173 1.00 75.12 81 VAL A N 1
ATOM 620 C CA . VAL A 1 81 ? 14.332 -10.599 -18.650 1.00 75.12 81 VAL A CA 1
ATOM 621 C C . VAL A 1 81 ? 13.749 -1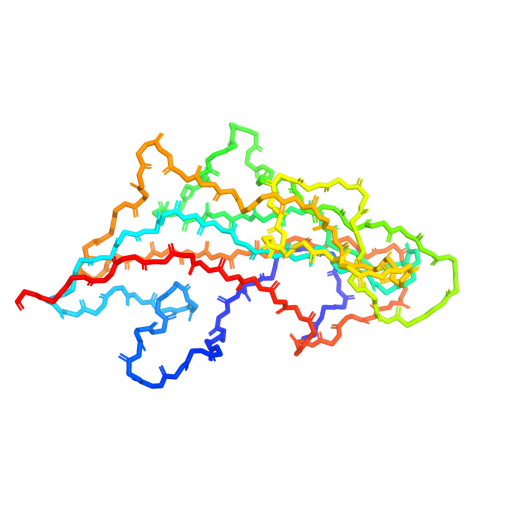1.315 -17.436 1.00 75.12 81 VAL A C 1
ATOM 623 O O . VAL A 1 81 ? 14.451 -11.462 -16.435 1.00 75.12 81 VAL A O 1
ATOM 626 N N . GLY A 1 82 ? 12.494 -11.750 -17.518 1.00 76.38 82 GLY A N 1
ATOM 627 C CA . GLY A 1 82 ? 11.806 -12.435 -16.425 1.00 76.38 82 GLY A CA 1
ATOM 628 C C . GLY A 1 82 ? 10.285 -12.350 -16.535 1.00 76.38 82 GLY A C 1
ATOM 629 O O . GLY A 1 82 ? 9.754 -11.840 -17.527 1.00 76.38 82 GLY A O 1
ATOM 630 N N . SER A 1 83 ? 9.617 -12.874 -15.512 1.00 83.38 83 SER A N 1
ATOM 631 C CA . SER A 1 83 ? 8.176 -12.756 -15.277 1.00 83.38 83 SER A CA 1
ATOM 632 C C . SER A 1 83 ? 7.896 -11.692 -14.210 1.00 83.38 83 SER A C 1
ATOM 634 O O . SER A 1 83 ? 8.777 -10.903 -13.864 1.00 83.38 83 SER A O 1
ATOM 636 N N . GLU A 1 84 ? 6.663 -11.665 -13.711 1.00 88.31 84 GLU A N 1
ATOM 637 C CA . GLU A 1 84 ? 6.325 -10.983 -12.465 1.00 88.31 84 GLU A CA 1
ATOM 638 C C . GLU A 1 84 ? 7.164 -11.555 -11.317 1.00 88.31 84 GLU A C 1
ATOM 640 O O . GLU A 1 84 ? 7.251 -12.774 -11.147 1.00 88.31 84 GLU A O 1
ATOM 645 N N . GLU A 1 85 ? 7.831 -10.676 -10.575 1.00 87.06 85 GLU A N 1
ATOM 646 C CA . GLU A 1 85 ? 8.667 -11.022 -9.429 1.00 87.06 85 GLU A CA 1
ATOM 647 C C . GLU A 1 85 ? 8.480 -9.955 -8.338 1.00 87.06 85 GLU A C 1
ATOM 649 O O . GLU A 1 85 ? 8.529 -8.750 -8.604 1.00 87.06 85 GLU A O 1
ATOM 654 N N . TYR A 1 86 ? 8.303 -10.392 -7.090 1.00 88.12 86 TYR A N 1
ATOM 655 C CA . TYR A 1 86 ? 8.427 -9.514 -5.928 1.00 88.12 86 TYR A CA 1
ATOM 656 C C . TYR A 1 86 ? 9.907 -9.260 -5.684 1.00 88.12 86 TYR A C 1
ATOM 658 O O . TYR A 1 86 ? 10.667 -10.206 -5.463 1.00 88.12 86 TYR A O 1
ATOM 666 N N . ARG A 1 87 ? 10.329 -7.998 -5.775 1.00 84.62 87 ARG A N 1
ATOM 667 C CA . ARG A 1 87 ? 11.728 -7.604 -5.611 1.00 84.62 87 ARG A CA 1
ATOM 668 C C . ARG A 1 87 ? 11.830 -6.108 -5.363 1.00 84.62 87 ARG A C 1
ATOM 670 O O . ARG A 1 87 ? 11.379 -5.322 -6.185 1.00 84.62 87 ARG A O 1
ATOM 677 N N . THR A 1 88 ? 12.504 -5.696 -4.297 1.00 85.94 88 THR A N 1
ATOM 678 C CA . THR A 1 88 ? 12.628 -4.274 -3.925 1.00 85.94 88 THR A CA 1
ATOM 679 C C . THR A 1 88 ? 13.956 -3.691 -4.368 1.00 85.94 88 THR A C 1
ATOM 681 O O . THR A 1 88 ? 15.012 -4.289 -4.164 1.00 85.94 88 THR A O 1
ATOM 684 N N . GLU A 1 89 ? 13.900 -2.484 -4.917 1.00 87.44 89 GLU A N 1
ATOM 685 C CA . GLU A 1 89 ? 15.057 -1.596 -5.028 1.00 87.44 89 GLU A CA 1
ATOM 686 C C . GLU A 1 89 ? 15.153 -0.727 -3.779 1.00 87.44 89 GLU A C 1
ATOM 688 O O . GLU A 1 89 ? 16.204 -0.645 -3.150 1.00 87.44 89 GLU A O 1
ATOM 693 N N . PHE A 1 90 ? 14.026 -0.119 -3.401 1.00 88.75 90 PHE A N 1
ATOM 694 C CA . PHE A 1 90 ? 13.891 0.670 -2.188 1.00 88.75 90 PHE A CA 1
ATOM 695 C C . PHE A 1 90 ? 12.435 0.687 -1.714 1.00 88.75 90 PHE A C 1
ATOM 697 O O . PHE A 1 90 ? 11.530 0.936 -2.505 1.00 88.75 90 PHE A O 1
ATOM 704 N N . SER A 1 91 ? 12.201 0.449 -0.427 1.00 90.00 91 SER A N 1
ATOM 705 C CA . SER A 1 91 ? 10.875 0.534 0.188 1.00 90.00 91 SER A CA 1
ATOM 706 C C . SER A 1 91 ? 11.021 0.902 1.659 1.00 90.00 91 SER A C 1
ATOM 708 O O . SER A 1 91 ? 11.907 0.365 2.322 1.00 90.00 91 SER A O 1
ATOM 710 N N . LEU A 1 92 ? 10.151 1.783 2.162 1.00 90.50 92 LEU A N 1
ATOM 711 C CA . LEU A 1 92 ? 9.994 1.991 3.610 1.00 90.50 92 LEU A CA 1
ATOM 712 C C . LEU A 1 92 ? 9.092 0.931 4.251 1.00 90.50 92 LEU A C 1
ATOM 714 O O . LEU A 1 92 ? 9.110 0.760 5.463 1.00 90.50 92 LEU A O 1
ATOM 718 N N . ILE A 1 93 ? 8.300 0.232 3.439 1.00 92.19 93 ILE A N 1
ATOM 719 C CA . ILE A 1 93 ? 7.418 -0.847 3.871 1.00 92.19 93 ILE A CA 1
ATOM 720 C C . ILE A 1 93 ? 8.154 -2.161 3.628 1.00 92.19 93 ILE A C 1
ATOM 722 O O . ILE A 1 93 ? 8.408 -2.535 2.477 1.00 92.19 93 ILE A O 1
ATOM 726 N N . GLY A 1 94 ? 8.532 -2.841 4.703 1.00 88.12 94 GLY A N 1
ATOM 727 C CA . GLY A 1 94 ? 9.129 -4.163 4.634 1.00 88.12 94 GLY A CA 1
ATOM 728 C C . GLY A 1 94 ? 8.105 -5.296 4.632 1.00 88.12 94 GLY A C 1
ATOM 729 O O . GLY A 1 94 ? 6.924 -5.120 4.932 1.00 88.12 94 GLY A O 1
ATOM 730 N N . SER A 1 95 ? 8.585 -6.492 4.295 1.00 84.19 95 SER A N 1
ATOM 731 C CA . SER A 1 95 ? 7.769 -7.712 4.283 1.00 84.19 95 SER A CA 1
ATOM 732 C C . SER A 1 95 ? 7.546 -8.318 5.668 1.00 84.19 95 SER A C 1
ATOM 734 O O . SER A 1 95 ? 6.692 -9.187 5.816 1.00 84.19 95 SER A O 1
ATOM 736 N N . GLY A 1 96 ? 8.341 -7.918 6.667 1.00 78.25 96 GLY A N 1
ATOM 737 C CA . GLY A 1 96 ? 8.308 -8.507 8.005 1.00 78.25 96 GLY A CA 1
ATOM 738 C C . GLY A 1 96 ? 8.766 -9.967 8.080 1.00 78.25 96 GLY A C 1
ATOM 739 O O . GLY A 1 96 ? 8.543 -10.606 9.104 1.00 78.25 96 GLY A O 1
ATOM 740 N N . VAL A 1 97 ? 9.406 -10.511 7.032 1.00 70.75 97 VAL A N 1
ATOM 741 C CA . VAL A 1 97 ? 9.951 -11.879 7.048 1.00 70.75 97 VAL A CA 1
ATOM 742 C C . VAL A 1 97 ? 11.480 -11.912 7.126 1.00 70.75 97 VAL A C 1
ATOM 744 O O . VAL A 1 97 ? 12.196 -11.366 6.282 1.00 70.75 97 VAL A O 1
ATOM 747 N N . GLU A 1 98 ? 12.001 -12.654 8.106 1.00 57.25 98 GLU A N 1
ATOM 748 C CA . GLU A 1 98 ? 13.396 -13.099 8.126 1.00 57.25 98 GLU A CA 1
ATOM 749 C C . GLU A 1 98 ? 13.561 -14.295 7.175 1.00 57.25 98 GLU A C 1
ATOM 751 O O . GLU A 1 98 ? 13.132 -15.411 7.464 1.00 57.25 98 GLU A O 1
ATOM 756 N N . CYS A 1 99 ? 14.181 -14.104 6.007 1.00 50.53 99 CYS A N 1
ATOM 757 C CA . CYS A 1 99 ? 14.402 -15.226 5.090 1.00 50.53 99 CYS A CA 1
ATOM 758 C C . CYS A 1 99 ? 15.701 -15.987 5.419 1.00 50.53 99 CYS A C 1
ATOM 760 O O . CYS A 1 99 ? 16.806 -15.495 5.145 1.00 50.53 99 CYS A O 1
ATOM 762 N N . TYR A 1 100 ? 15.545 -17.210 5.938 1.00 48.03 100 TYR A N 1
ATOM 763 C CA . TYR A 1 100 ? 16.579 -18.238 6.101 1.00 48.0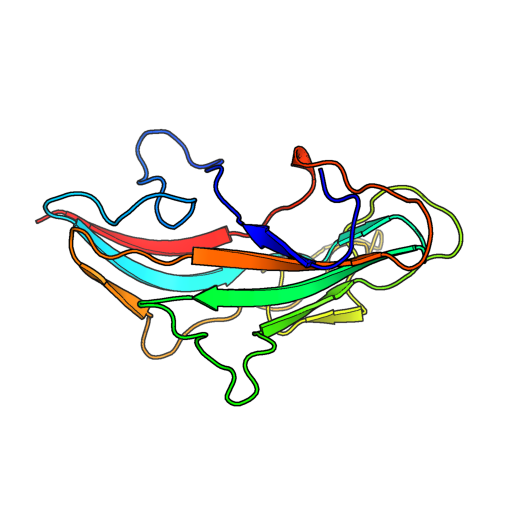3 100 TYR A CA 1
ATOM 764 C C . TYR A 1 100 ? 16.758 -19.056 4.810 1.00 48.03 100 TYR A C 1
ATOM 766 O O . TYR A 1 100 ? 16.453 -20.235 4.805 1.00 48.03 100 TYR A O 1
ATOM 774 N N . THR A 1 101 ? 17.190 -18.471 3.691 1.00 40.81 101 THR A N 1
ATOM 775 C CA . THR A 1 101 ? 17.892 -19.176 2.588 1.00 40.81 101 THR A CA 1
ATOM 776 C C . THR A 1 101 ? 18.343 -18.174 1.518 1.00 40.81 101 THR A C 1
ATOM 778 O O . THR A 1 101 ? 17.922 -17.019 1.474 1.00 40.81 101 THR A O 1
ATOM 781 N N . THR A 1 102 ? 19.251 -18.620 0.653 1.00 43.84 102 THR A N 1
ATOM 782 C CA . THR A 1 102 ? 19.894 -17.887 -0.447 1.00 43.84 102 THR A CA 1
ATOM 783 C C . THR A 1 102 ? 18.993 -17.603 -1.661 1.00 43.84 102 THR A C 1
ATOM 785 O O . THR A 1 102 ? 19.490 -17.098 -2.666 1.00 43.84 102 THR A O 1
ATOM 788 N N . MET A 1 103 ? 17.683 -17.873 -1.602 1.00 46.22 103 MET A N 1
ATOM 789 C CA . MET A 1 103 ? 16.734 -17.509 -2.667 1.00 46.22 103 MET A CA 1
ATOM 790 C C . MET A 1 103 ? 16.071 -16.160 -2.349 1.00 46.22 103 MET A C 1
ATOM 792 O O . MET A 1 103 ? 14.992 -16.066 -1.772 1.00 46.22 103 MET A O 1
ATOM 796 N N . SER A 1 104 ? 16.807 -15.094 -2.667 1.00 50.97 104 SER A N 1
ATOM 797 C CA . SER A 1 104 ? 16.616 -13.714 -2.211 1.00 50.97 104 SER A CA 1
ATOM 798 C C . SER A 1 104 ? 15.698 -12.873 -3.110 1.00 50.97 104 SER A C 1
ATOM 800 O O . SER A 1 104 ? 16.170 -11.934 -3.754 1.00 50.97 104 SER A O 1
ATOM 802 N N . ASN A 1 105 ? 14.402 -13.182 -3.151 1.00 54.03 105 ASN A N 1
ATOM 803 C CA . ASN A 1 105 ? 13.440 -12.319 -3.854 1.00 54.03 105 ASN A CA 1
ATOM 804 C C . ASN A 1 105 ? 12.614 -11.449 -2.884 1.00 54.03 105 ASN A C 1
ATOM 806 O O . ASN A 1 105 ? 12.301 -10.308 -3.202 1.00 54.03 105 ASN A O 1
ATOM 810 N N . ALA A 1 106 ? 12.372 -11.900 -1.648 1.00 54.72 106 ALA A N 1
ATOM 811 C CA . ALA A 1 106 ? 11.718 -11.080 -0.626 1.00 54.72 106 ALA A CA 1
ATOM 812 C C . ALA A 1 106 ? 12.699 -10.111 0.052 1.00 54.72 106 ALA A C 1
ATOM 814 O O . ALA A 1 106 ? 13.831 -10.471 0.397 1.00 54.72 106 ALA A O 1
ATOM 815 N N . VAL A 1 107 ? 12.246 -8.880 0.281 1.00 56.91 107 VAL A N 1
ATOM 816 C CA . VAL A 1 107 ? 13.043 -7.840 0.933 1.00 56.91 107 VAL A CA 1
ATOM 817 C C . VAL A 1 107 ? 12.827 -7.853 2.428 1.00 56.91 107 VAL A C 1
ATOM 819 O O . VAL A 1 107 ? 11.725 -7.653 2.935 1.00 56.91 107 VAL A O 1
ATOM 822 N N . LYS A 1 108 ? 13.937 -8.158 3.100 1.00 63.06 108 LYS A N 1
ATOM 823 C CA . LYS A 1 108 ? 14.077 -8.414 4.529 1.00 63.06 108 LYS A CA 1
ATOM 824 C C . LYS A 1 108 ? 14.152 -7.077 5.263 1.00 63.06 108 LYS A C 1
ATOM 826 O O . LYS A 1 108 ? 15.236 -6.614 5.604 1.00 63.06 108 LYS A O 1
ATOM 831 N N . SER A 1 109 ? 13.021 -6.405 5.397 1.00 74.94 109 SER A N 1
ATOM 832 C CA . SER A 1 109 ? 12.916 -5.206 6.222 1.00 74.94 109 SER A CA 1
ATOM 833 C C . SER A 1 109 ? 11.662 -5.296 7.074 1.00 74.94 109 SER A C 1
ATOM 835 O O . SER A 1 109 ? 10.741 -6.058 6.748 1.00 74.94 109 SER A O 1
ATOM 837 N N . ASP A 1 110 ? 11.662 -4.543 8.163 1.00 86.88 110 ASP A N 1
ATOM 838 C CA . ASP A 1 110 ? 10.554 -4.506 9.099 1.00 86.88 110 ASP A CA 1
ATOM 839 C C . ASP A 1 110 ? 9.330 -3.846 8.450 1.00 86.88 110 ASP A C 1
ATOM 841 O O . ASP A 1 110 ? 9.476 -2.997 7.561 1.00 86.88 110 ASP A O 1
ATOM 845 N N . PRO A 1 111 ? 8.110 -4.226 8.862 1.00 91.69 111 PRO A N 1
ATOM 846 C CA . PRO A 1 111 ? 6.911 -3.502 8.471 1.00 91.69 111 PRO A CA 1
ATOM 847 C C . PRO A 1 111 ? 7.032 -2.021 8.844 1.00 91.69 111 PRO A C 1
ATOM 849 O O . PRO A 1 111 ? 7.661 -1.665 9.845 1.00 91.69 111 PRO A O 1
ATOM 852 N N . LEU A 1 112 ? 6.384 -1.150 8.073 1.00 93.81 112 LEU A N 1
ATOM 853 C CA . LEU A 1 112 ? 6.276 0.251 8.458 1.00 93.81 112 LEU A CA 1
ATOM 854 C C . LEU A 1 112 ? 5.257 0.358 9.591 1.00 93.81 112 LEU A C 1
ATOM 856 O O . LEU A 1 112 ? 4.065 0.201 9.345 1.00 93.81 112 LEU A O 1
ATOM 860 N N . MET A 1 113 ? 5.714 0.639 10.808 1.00 95.19 113 MET A N 1
ATOM 861 C CA . MET A 1 113 ? 4.843 0.833 11.968 1.00 95.19 113 MET A CA 1
ATOM 862 C C . MET A 1 113 ? 4.535 2.321 12.171 1.00 95.19 113 MET A C 1
ATOM 864 O O . MET A 1 113 ? 5.441 3.153 12.141 1.00 95.19 113 MET A O 1
ATOM 868 N N . PHE A 1 114 ? 3.264 2.655 12.388 1.00 95.50 114 PHE A N 1
ATOM 869 C CA . PHE A 1 114 ? 2.808 4.010 12.686 1.00 95.50 114 PHE A CA 1
ATOM 870 C C . PHE A 1 114 ? 2.817 4.264 14.193 1.00 95.50 114 PHE A C 1
ATOM 872 O O . PHE A 1 114 ? 2.266 3.479 14.968 1.00 95.50 114 PHE A O 1
ATOM 879 N N . ASP A 1 115 ? 3.396 5.393 14.595 1.00 94.56 115 ASP A N 1
ATOM 880 C CA . ASP A 1 115 ? 3.346 5.889 15.968 1.00 94.56 115 ASP A CA 1
ATOM 881 C C . ASP A 1 115 ? 3.003 7.395 15.965 1.00 94.56 115 ASP A C 1
ATOM 883 O O . ASP A 1 115 ? 3.834 8.207 15.543 1.00 94.56 115 ASP A O 1
ATOM 887 N N . PRO A 1 116 ? 1.778 7.791 16.368 1.00 95.38 116 PRO A N 1
ATOM 888 C CA . PRO A 1 116 ? 0.699 6.926 16.852 1.00 95.38 116 PRO A CA 1
ATOM 889 C C . PRO A 1 116 ? 0.031 6.110 15.722 1.00 95.38 116 PRO A C 1
ATOM 891 O O . PRO A 1 116 ? 0.091 6.513 14.556 1.00 95.38 116 PRO A O 1
ATOM 894 N N . PRO A 1 117 ? -0.668 5.002 16.046 1.00 97.25 117 PRO A N 1
ATOM 895 C CA . PRO A 1 117 ? -1.482 4.274 15.078 1.00 97.25 117 PRO A CA 1
ATOM 896 C C . PRO A 1 117 ? -2.535 5.155 14.404 1.00 97.25 117 PRO A C 1
ATOM 898 O O . PRO A 1 117 ? -3.115 6.050 15.026 1.00 97.25 117 PRO A O 1
ATOM 901 N N . LEU A 1 118 ? -2.851 4.847 13.147 1.00 96.38 118 LEU A N 1
ATOM 902 C CA . LEU A 1 118 ? -3.935 5.517 12.436 1.00 96.38 118 LEU A CA 1
ATOM 903 C C . LEU A 1 118 ? -5.270 4.980 12.944 1.00 96.38 118 LEU A C 1
ATOM 905 O O . LEU A 1 118 ? -5.602 3.815 12.727 1.00 96.38 118 LEU A O 1
ATOM 909 N N . ARG A 1 119 ? -6.034 5.824 13.632 1.00 97.00 119 ARG A N 1
ATOM 910 C CA . ARG A 1 119 ? -7.314 5.443 14.227 1.00 97.00 119 ARG A CA 1
ATOM 911 C C . ARG A 1 119 ? -8.477 5.832 13.322 1.00 97.00 119 ARG A C 1
ATOM 913 O O . ARG A 1 119 ? -8.566 6.986 12.912 1.00 97.00 119 ARG A O 1
ATOM 920 N N . PHE A 1 120 ? -9.384 4.883 13.116 1.00 97.50 120 PHE A N 1
ATOM 921 C CA . PHE A 1 120 ? -10.610 5.048 12.347 1.00 97.50 120 PHE A CA 1
ATOM 922 C C . PHE A 1 120 ? -11.829 4.582 13.148 1.00 97.50 120 PHE A C 1
ATOM 924 O O . PHE A 1 120 ? -11.775 3.567 13.852 1.00 97.50 120 PHE A O 1
ATOM 931 N N . VAL A 1 121 ? -12.934 5.315 13.042 1.00 97.25 121 VAL A N 1
ATOM 932 C CA . VAL A 1 121 ? -14.229 4.987 13.662 1.00 97.25 121 VAL A CA 1
ATOM 933 C C . VAL A 1 121 ? -15.268 4.595 12.613 1.00 97.25 121 VAL A C 1
ATOM 935 O O . VAL A 1 121 ? -15.059 4.775 11.418 1.00 97.25 121 VAL A O 1
ATOM 938 N N . SER A 1 122 ? -16.404 4.054 13.064 1.00 97.31 122 SER A N 1
ATOM 939 C CA . SER A 1 122 ? -17.496 3.594 12.195 1.00 97.31 122 SER A CA 1
ATOM 940 C C . SER A 1 122 ? -17.850 4.592 11.086 1.00 97.31 122 SER A C 1
ATOM 942 O O . SER A 1 122 ? -18.166 5.750 11.358 1.00 97.31 122 SER A O 1
ATOM 944 N N . GLY A 1 123 ? -17.854 4.109 9.844 1.00 96.31 123 GLY A N 1
ATOM 945 C CA . GLY A 1 123 ? -18.167 4.887 8.647 1.00 96.31 123 GLY A CA 1
ATOM 946 C C . GLY A 1 123 ? -16.992 5.648 8.028 1.00 96.31 123 GLY A C 1
ATOM 947 O O . GLY A 1 123 ? -17.152 6.150 6.919 1.00 96.31 123 GLY A O 1
ATOM 948 N N . GLU A 1 124 ? -15.829 5.727 8.683 1.00 97.19 124 GLU A N 1
ATOM 949 C CA . GLU A 1 124 ? -14.634 6.301 8.056 1.00 97.19 124 GLU A CA 1
ATOM 950 C C . GLU A 1 124 ? -14.032 5.357 7.006 1.00 97.19 124 GLU A C 1
ATOM 952 O O . GLU A 1 124 ? -14.150 4.133 7.089 1.00 97.19 124 GLU A O 1
ATOM 957 N N . GLU A 1 125 ? -13.363 5.951 6.021 1.00 96.19 125 GLU A N 1
ATOM 958 C CA . GLU A 1 125 ? -12.722 5.265 4.901 1.00 96.19 125 GLU A CA 1
ATOM 959 C C . GLU A 1 125 ? -11.222 5.574 4.877 1.00 96.19 125 GLU A C 1
ATOM 961 O O . GLU A 1 125 ? -10.781 6.668 5.243 1.00 96.19 125 GLU A O 1
ATOM 966 N N . LEU A 1 126 ? -10.444 4.609 4.395 1.00 97.25 126 LEU A N 1
ATOM 967 C CA . LEU A 1 126 ? -9.069 4.807 3.969 1.00 97.25 126 LEU A CA 1
ATOM 968 C C . LEU A 1 126 ? -8.902 4.154 2.601 1.00 97.25 126 LEU A C 1
ATOM 970 O O . LEU A 1 126 ? -9.101 2.952 2.477 1.00 97.25 126 LEU A O 1
ATOM 974 N N . LEU A 1 127 ? -8.490 4.919 1.593 1.00 96.69 127 LEU A N 1
ATOM 975 C CA . LEU A 1 127 ? -8.132 4.353 0.297 1.00 96.69 127 LEU A CA 1
ATOM 976 C C . LEU A 1 127 ? -6.640 4.044 0.277 1.00 96.69 127 LEU A C 1
ATOM 978 O O . LEU A 1 127 ? -5.809 4.923 0.521 1.00 96.69 127 LEU A O 1
ATOM 982 N N . VAL A 1 128 ? -6.300 2.808 -0.069 1.00 96.44 128 VAL A N 1
ATOM 983 C CA . VAL A 1 128 ? -4.915 2.358 -0.198 1.00 96.44 128 VAL A CA 1
ATOM 984 C C . VAL A 1 128 ? -4.628 2.100 -1.667 1.00 96.44 128 VAL A C 1
ATOM 986 O O . VAL A 1 128 ? -5.237 1.226 -2.270 1.00 96.44 128 VAL A O 1
ATOM 989 N N . ASN A 1 129 ? -3.724 2.874 -2.265 1.00 95.56 129 ASN A N 1
ATOM 990 C CA . ASN A 1 129 ? -3.364 2.728 -3.674 1.00 95.56 129 ASN A CA 1
ATOM 991 C C . ASN A 1 129 ? -1.899 2.331 -3.823 1.00 95.56 129 ASN A C 1
ATOM 993 O O . ASN A 1 129 ? -1.035 2.889 -3.148 1.00 95.56 129 ASN A O 1
ATOM 997 N N . VAL A 1 130 ? -1.605 1.446 -4.772 1.00 96.00 130 VAL A N 1
ATOM 998 C CA . VAL A 1 130 ? -0.239 1.174 -5.225 1.00 96.00 130 VAL A CA 1
ATOM 999 C C . VAL A 1 130 ? -0.020 1.883 -6.556 1.00 96.00 130 VAL A C 1
ATOM 1001 O O . VAL A 1 130 ? -0.789 1.735 -7.505 1.00 96.00 130 VAL A O 1
ATOM 1004 N N . THR A 1 131 ? 1.033 2.689 -6.619 1.00 96.31 131 THR A N 1
ATOM 1005 C CA . THR A 1 131 ? 1.426 3.431 -7.817 1.00 96.31 131 THR A CA 1
ATOM 1006 C C . THR A 1 131 ? 2.342 2.571 -8.671 1.00 96.31 131 THR A C 1
ATOM 1008 O O . THR A 1 131 ? 3.296 1.980 -8.159 1.00 96.31 131 THR A O 1
ATOM 1011 N N . PHE A 1 132 ? 2.092 2.552 -9.977 1.00 95.62 132 PHE A N 1
ATOM 1012 C CA . PHE A 1 132 ? 2.899 1.838 -10.956 1.00 95.62 132 PHE A CA 1
ATOM 1013 C C . PHE A 1 132 ? 3.428 2.761 -12.047 1.00 95.62 132 PHE A C 1
ATOM 1015 O O . PHE A 1 132 ? 2.759 3.701 -12.481 1.00 95.62 132 PHE A O 1
ATOM 1022 N N . ALA A 1 133 ? 4.618 2.435 -12.542 1.00 94.94 133 ALA A N 1
ATOM 1023 C CA . ALA A 1 133 ? 5.176 2.999 -13.760 1.00 94.94 133 ALA A CA 1
ATOM 1024 C C . ALA A 1 133 ? 5.297 1.912 -14.834 1.00 94.94 133 ALA A C 1
ATOM 1026 O O . ALA A 1 133 ? 5.858 0.842 -14.591 1.00 94.94 133 ALA A O 1
ATOM 1027 N N . ILE A 1 134 ? 4.779 2.212 -16.026 1.00 94.00 134 ILE A N 1
ATOM 1028 C CA . ILE A 1 134 ? 4.827 1.374 -17.223 1.00 94.00 134 ILE A CA 1
ATOM 1029 C C . ILE A 1 134 ? 5.629 2.104 -18.306 1.00 94.00 134 ILE A C 1
ATOM 1031 O O . ILE A 1 134 ? 5.208 3.143 -18.814 1.00 94.00 134 ILE A O 1
ATOM 1035 N N . VAL A 1 135 ? 6.800 1.569 -18.647 1.00 91.44 135 VAL A N 1
ATOM 1036 C CA . VAL A 1 135 ? 7.764 2.164 -19.594 1.00 91.44 135 VAL A CA 1
ATOM 1037 C C . VAL A 1 135 ? 7.595 1.599 -21.007 1.00 91.44 135 VAL A C 1
ATOM 1039 O O . VAL A 1 135 ? 7.826 2.295 -21.993 1.00 91.44 135 VAL A O 1
ATOM 1042 N N . ALA A 1 136 ? 7.160 0.345 -21.125 1.00 88.94 136 ALA A N 1
ATOM 1043 C CA . ALA A 1 136 ? 6.818 -0.290 -22.395 1.00 88.94 136 ALA A CA 1
ATOM 1044 C C . ALA A 1 136 ? 5.690 -1.313 -22.179 1.00 88.94 136 ALA A C 1
ATOM 1046 O O . ALA A 1 136 ? 5.438 -1.682 -21.031 1.00 88.94 136 ALA A O 1
ATOM 1047 N N . PRO A 1 137 ? 5.013 -1.795 -23.241 1.00 86.88 137 PRO A N 1
ATOM 1048 C CA . PRO A 1 137 ? 3.858 -2.681 -23.105 1.00 86.88 137 PRO A CA 1
ATOM 1049 C C . PRO A 1 137 ? 4.164 -3.949 -22.295 1.00 86.88 137 PRO A C 1
ATOM 1051 O O . PRO A 1 137 ? 4.778 -4.902 -22.784 1.00 86.88 137 PRO A O 1
ATOM 1054 N N . LYS A 1 138 ? 3.716 -3.945 -21.040 1.00 90.50 138 LYS A N 1
ATOM 1055 C CA . LYS A 1 138 ? 3.697 -5.064 -20.102 1.00 90.50 138 LYS A CA 1
ATOM 1056 C C . LYS A 1 138 ? 2.520 -4.889 -19.158 1.00 90.50 138 LYS A C 1
ATOM 1058 O O . LYS A 1 138 ? 2.010 -3.786 -18.979 1.00 90.50 138 LYS A O 1
ATOM 1063 N N . THR A 1 139 ? 2.103 -6.000 -18.573 1.00 91.31 139 THR A N 1
ATOM 1064 C CA . THR A 1 139 ? 0.980 -6.043 -17.649 1.00 91.31 139 THR A CA 1
ATOM 1065 C C . THR A 1 139 ? 1.415 -6.761 -16.388 1.00 91.31 139 THR A C 1
ATOM 1067 O O . THR A 1 139 ? 2.150 -7.741 -16.489 1.00 91.31 139 THR A O 1
ATOM 1070 N N . ILE A 1 140 ? 0.986 -6.258 -15.234 1.00 91.50 140 ILE A N 1
ATOM 1071 C CA . ILE A 1 140 ? 1.040 -7.000 -13.974 1.00 91.50 140 ILE A CA 1
ATOM 1072 C C . ILE A 1 140 ? -0.366 -7.544 -13.702 1.00 91.50 140 ILE A C 1
ATOM 1074 O O . ILE A 1 140 ? -1.350 -6.792 -13.766 1.00 91.50 140 ILE A O 1
ATOM 1078 N N . ALA A 1 141 ? -0.488 -8.850 -13.487 1.00 90.88 141 ALA A N 1
ATOM 1079 C CA . ALA A 1 141 ? -1.753 -9.501 -13.184 1.00 90.88 141 ALA A CA 1
ATOM 1080 C C . 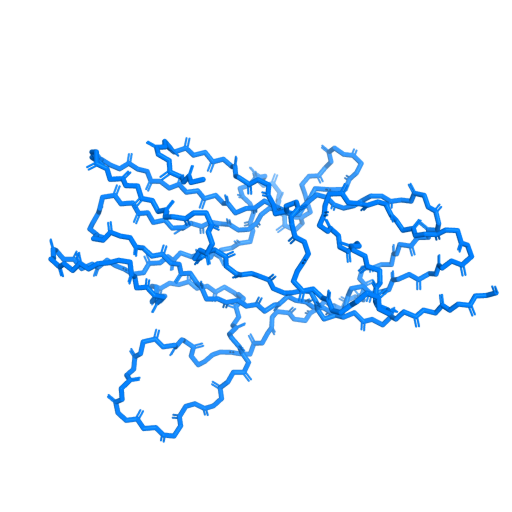ALA A 1 141 ? -2.345 -8.954 -11.870 1.00 90.88 141 ALA A C 1
ATOM 1082 O O . ALA A 1 141 ? -1.618 -8.544 -10.968 1.00 90.88 141 ALA A O 1
ATOM 1083 N N . ALA A 1 142 ? -3.675 -8.849 -11.793 1.00 80.31 142 ALA A N 1
ATOM 1084 C CA . ALA A 1 142 ? -4.342 -8.178 -10.667 1.00 80.31 142 ALA A CA 1
ATOM 1085 C C . ALA A 1 142 ? -4.096 -8.889 -9.327 1.00 80.31 142 ALA A C 1
ATOM 1087 O O . ALA A 1 142 ? -3.907 -8.243 -8.309 1.00 80.31 142 ALA A O 1
ATOM 1088 N N . ASP A 1 143 ? -4.048 -10.214 -9.384 1.00 83.25 143 ASP A N 1
ATOM 1089 C CA . ASP A 1 143 ? -3.908 -11.176 -8.294 1.00 83.25 143 ASP A CA 1
ATOM 1090 C C . ASP A 1 143 ? -2.465 -11.338 -7.790 1.00 83.25 143 ASP A C 1
ATOM 1092 O O . ASP A 1 143 ? -2.194 -12.197 -6.959 1.00 83.25 143 ASP A O 1
ATOM 1096 N N . THR A 1 144 ? -1.529 -10.533 -8.301 1.00 84.75 144 THR A N 1
ATOM 1097 C CA . THR A 1 144 ? -0.110 -10.557 -7.896 1.00 84.75 144 THR A CA 1
ATOM 1098 C C . THR A 1 144 ? 0.299 -9.324 -7.092 1.00 84.75 144 THR A C 1
ATOM 1100 O O . THR A 1 144 ? 1.469 -9.144 -6.762 1.00 84.75 144 THR A O 1
ATOM 1103 N N . ILE A 1 145 ? -0.639 -8.424 -6.802 1.00 87.62 145 ILE A N 1
ATOM 1104 C CA . ILE A 1 145 ? -0.363 -7.202 -6.050 1.00 87.62 145 ILE A CA 1
ATOM 1105 C C . ILE A 1 145 ? -0.867 -7.422 -4.632 1.00 87.62 145 ILE A C 1
ATOM 1107 O O . ILE A 1 145 ? -2.070 -7.446 -4.405 1.00 87.62 145 ILE A O 1
ATOM 1111 N N . ASP A 1 146 ? 0.062 -7.540 -3.684 1.00 88.12 146 ASP A N 1
ATOM 1112 C CA . ASP A 1 146 ? -0.264 -7.784 -2.282 1.00 88.12 146 ASP A CA 1
ATOM 1113 C C . ASP A 1 146 ? 0.306 -6.693 -1.378 1.00 88.12 146 ASP A C 1
ATOM 1115 O O . ASP A 1 146 ? 1.492 -6.348 -1.425 1.00 88.12 146 ASP A O 1
ATOM 1119 N N . LEU A 1 147 ? -0.556 -6.184 -0.506 1.00 92.06 147 LEU A N 1
ATOM 1120 C CA . LEU A 1 147 ? -0.225 -5.260 0.567 1.00 92.06 147 LEU A CA 1
ATOM 1121 C C . LEU A 1 147 ? -1.134 -5.593 1.749 1.00 92.06 147 LEU A C 1
ATOM 1123 O O . LEU A 1 147 ? -2.324 -5.833 1.556 1.00 92.06 147 LEU A O 1
ATOM 1127 N N . ALA A 1 148 ? -0.597 -5.594 2.964 1.00 93.19 148 ALA A N 1
ATOM 1128 C CA . ALA A 1 148 ? -1.385 -5.865 4.158 1.00 93.19 148 ALA A CA 1
ATOM 1129 C C . ALA A 1 148 ? -1.275 -4.731 5.178 1.00 93.19 148 ALA A C 1
ATOM 1131 O O . ALA A 1 148 ? -0.213 -4.137 5.380 1.00 93.19 148 ALA A O 1
ATOM 1132 N N . ALA A 1 149 ? -2.395 -4.459 5.843 1.00 95.25 149 ALA A N 1
ATOM 1133 C CA . ALA A 1 149 ? -2.464 -3.581 6.998 1.00 95.25 149 ALA A CA 1
ATOM 1134 C C . ALA A 1 149 ? -2.422 -4.424 8.277 1.00 95.25 149 ALA A C 1
ATOM 1136 O O . ALA A 1 149 ? -3.208 -5.354 8.454 1.00 95.25 149 ALA A O 1
ATOM 1137 N N . ILE A 1 150 ? -1.516 -4.086 9.191 1.00 95.25 150 ILE A N 1
ATOM 1138 C CA . ILE A 1 150 ? -1.502 -4.650 10.540 1.00 95.25 150 ILE A CA 1
ATOM 1139 C C . ILE A 1 150 ? -2.533 -3.872 11.345 1.00 95.25 150 ILE A C 1
ATOM 1141 O O . ILE A 1 150 ? -2.378 -2.667 11.545 1.00 95.25 150 ILE A O 1
ATOM 1145 N N . MET A 1 151 ? -3.586 -4.548 11.796 1.00 95.69 151 MET A N 1
ATOM 1146 C CA . MET A 1 151 ? -4.734 -3.893 12.414 1.00 95.69 151 MET A CA 1
ATOM 1147 C C . MET A 1 151 ? -5.002 -4.399 13.824 1.00 95.69 151 MET A C 1
ATOM 1149 O O . MET A 1 151 ? -4.882 -5.587 14.121 1.00 95.69 151 MET A O 1
ATOM 1153 N N . HIS A 1 152 ? -5.452 -3.484 14.673 1.00 95.88 152 HIS A N 1
ATOM 1154 C CA . HIS A 1 152 ? -6.126 -3.790 15.921 1.00 95.88 152 HIS A CA 1
ATOM 1155 C C . HIS A 1 152 ? -7.593 -3.379 15.798 1.00 95.88 152 HIS A C 1
ATOM 1157 O O . HIS A 1 152 ? -7.912 -2.209 15.589 1.00 95.88 152 HIS A O 1
ATOM 1163 N N . VAL A 1 153 ? -8.486 -4.361 15.910 1.00 95.00 153 VAL A N 1
ATOM 1164 C CA . VAL A 1 153 ? -9.929 -4.178 15.734 1.00 95.00 153 VAL A CA 1
ATOM 1165 C C . VAL A 1 153 ? -10.617 -4.271 17.091 1.00 95.00 153 VAL A C 1
ATOM 1167 O O . VAL A 1 153 ? -10.455 -5.258 17.808 1.00 95.00 153 VAL A O 1
ATOM 1170 N N . LYS A 1 154 ? -11.400 -3.248 17.437 1.00 95.12 154 LYS A N 1
ATOM 1171 C CA . LYS A 1 154 ? -12.228 -3.200 18.648 1.00 95.12 154 LYS A CA 1
ATOM 1172 C C . LYS A 1 154 ? -13.698 -3.183 18.252 1.00 95.12 154 LYS A C 1
ATOM 1174 O O . LYS A 1 154 ? -14.092 -2.357 17.431 1.00 95.12 154 LYS A O 1
ATOM 1179 N N . VAL A 1 155 ? -14.486 -4.062 18.868 1.00 92.00 155 VAL A N 1
ATOM 1180 C CA . VAL A 1 155 ? -15.947 -4.108 18.730 1.00 92.00 155 VAL A CA 1
ATOM 1181 C C . VAL A 1 155 ? -16.564 -3.543 20.007 1.00 92.00 155 VAL A C 1
ATOM 1183 O O . VAL A 1 155 ? -16.256 -4.025 21.098 1.00 92.00 155 VAL A O 1
ATOM 1186 N N . GLU A 1 156 ? -17.402 -2.520 19.870 1.00 80.81 156 GLU A N 1
ATOM 1187 C CA . GLU A 1 156 ? -18.135 -1.861 20.964 1.00 80.81 156 GLU A CA 1
ATOM 1188 C C . GLU A 1 156 ? -19.580 -2.353 21.045 1.00 80.81 156 GLU A C 1
ATOM 1190 O O . GLU A 1 156 ? -20.174 -2.663 19.993 1.00 80.81 156 GLU A O 1
#

pLDDT: mean 88.53, std 11.64, range [40.81, 97.88]